Protein AF-A0A2V5P2N6-F1 (afdb_monomer)

Secondary structure (DSSP, 8-state):
--------------------PPPPP--EEEEEETTS-EEEEEE--TTSEEEEEEEPSEEEEEEEE-SS---SEEEEEEEETTEEEEEEEEEGGGGGT-EEEEEEE-SSEEEEEEEEE-

Mean predicted aligned error: 9.41 Å

Sequence (118 aa):
MKNLIRGTVLSFCFAIACMAYGAVPPLNVTVSDASGKVAFRGKTDAQGTFTTDKVKPGIYDVQFTSTGAITGNYSIKVSAGVKQVSAAGIAGEKFAKGVALKMNVQNLLNIVGEVKAH

pLDDT: mean 82.7, std 18.22, range [35.06, 96.88]

Structure (mmCIF, N/CA/C/O backbone):
data_AF-A0A2V5P2N6-F1
#
_entry.id   AF-A0A2V5P2N6-F1
#
loop_
_atom_site.group_PDB
_atom_site.id
_atom_site.type_symbol
_atom_site.label_atom_id
_atom_site.label_alt_id
_atom_site.label_comp_id
_atom_site.label_asym_id
_atom_site.label_entity_id
_atom_site.label_seq_id
_atom_site.pdbx_PDB_ins_code
_atom_site.Cartn_x
_atom_site.Cartn_y
_atom_site.Cartn_z
_atom_site.occupancy
_atom_site.B_iso_or_equiv
_atom_site.auth_seq_id
_atom_site.auth_comp_id
_atom_site.auth_asym_id
_atom_site.auth_atom_id
_atom_site.pdbx_PDB_model_num
ATOM 1 N N . MET A 1 1 ? -34.421 -3.142 28.192 1.00 35.06 1 MET A N 1
ATOM 2 C CA . MET A 1 1 ? -34.636 -4.391 27.426 1.00 35.06 1 MET A CA 1
ATOM 3 C C . MET A 1 1 ? -34.549 -4.006 25.954 1.00 35.06 1 MET A C 1
ATOM 5 O O . MET A 1 1 ? -35.339 -3.178 25.538 1.00 35.06 1 MET A O 1
ATOM 9 N N . LYS A 1 2 ? -33.375 -4.188 25.326 1.00 41.41 2 LYS A N 1
ATOM 10 C CA . LYS A 1 2 ? -33.146 -5.114 24.191 1.00 41.41 2 LYS A CA 1
ATOM 11 C C . LYS A 1 2 ? -34.262 -5.009 23.141 1.00 41.41 2 LYS A C 1
ATOM 13 O O . LYS A 1 2 ? -35.406 -5.268 23.488 1.00 41.41 2 LYS A O 1
ATOM 18 N N . ASN A 1 3 ? -33.949 -4.568 21.918 1.00 35.81 3 ASN A N 1
ATOM 19 C CA . ASN A 1 3 ? -34.071 -5.289 20.629 1.00 35.81 3 ASN A CA 1
ATOM 20 C C . ASN A 1 3 ? -33.950 -4.208 19.519 1.00 35.81 3 ASN A C 1
ATOM 22 O O . ASN A 1 3 ? -34.438 -3.111 19.739 1.00 35.81 3 ASN A O 1
ATOM 26 N N . LEU A 1 4 ? -33.379 -4.350 18.322 1.00 43.72 4 LEU A N 1
ATOM 27 C CA . LEU A 1 4 ? -32.711 -5.425 17.597 1.00 43.72 4 LEU A CA 1
ATOM 28 C C . LEU A 1 4 ? -32.049 -4.764 16.363 1.00 43.72 4 LEU A C 1
ATOM 30 O O . LEU A 1 4 ? -32.598 -3.838 15.774 1.00 43.72 4 LEU A O 1
ATOM 34 N N . ILE A 1 5 ? -30.877 -5.252 15.974 1.00 60.12 5 ILE A N 1
ATOM 35 C CA . ILE A 1 5 ? -30.140 -4.908 14.747 1.00 60.12 5 ILE A CA 1
ATOM 36 C C . ILE A 1 5 ? -30.907 -5.477 13.532 1.00 60.12 5 ILE A C 1
ATOM 38 O O . ILE A 1 5 ? -31.476 -6.558 13.682 1.00 60.12 5 ILE A O 1
ATOM 42 N N . ARG A 1 6 ? -30.802 -4.855 12.340 1.00 48.81 6 ARG A N 1
ATOM 43 C CA . ARG A 1 6 ? -30.460 -5.493 11.030 1.00 48.81 6 ARG A CA 1
ATOM 44 C C . ARG A 1 6 ? -31.244 -4.933 9.834 1.00 48.81 6 ARG A C 1
ATOM 46 O O . ARG A 1 6 ? -32.439 -5.155 9.721 1.00 48.81 6 ARG A O 1
ATOM 53 N N . GLY A 1 7 ? -30.504 -4.414 8.850 1.00 45.03 7 GLY A N 1
ATOM 54 C CA . GLY A 1 7 ? -30.750 -4.812 7.461 1.00 45.03 7 GLY A CA 1
ATOM 55 C C . GLY A 1 7 ? -30.984 -3.700 6.448 1.00 45.03 7 GLY A C 1
ATOM 56 O O . GLY A 1 7 ? -32.112 -3.496 6.023 1.00 45.03 7 GLY A O 1
ATOM 57 N N . THR A 1 8 ? -29.911 -3.094 5.936 1.00 47.97 8 THR A N 1
ATOM 58 C CA . THR A 1 8 ? -29.843 -2.738 4.506 1.00 47.97 8 THR A CA 1
ATOM 59 C C . THR A 1 8 ? -28.376 -2.716 4.067 1.00 47.97 8 THR A C 1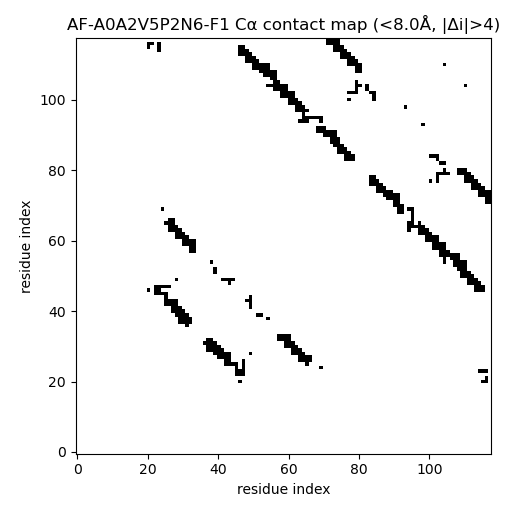
ATOM 61 O O . THR A 1 8 ? -27.733 -1.674 4.027 1.00 47.97 8 THR A O 1
ATOM 64 N N . VAL A 1 9 ? -27.799 -3.892 3.796 1.00 43.00 9 VAL A N 1
ATOM 65 C CA . VAL A 1 9 ? -26.573 -3.957 2.987 1.00 43.00 9 VAL A CA 1
ATOM 66 C C . VAL A 1 9 ? -27.040 -3.887 1.542 1.00 43.00 9 VAL A C 1
ATOM 68 O O . VAL A 1 9 ? -27.544 -4.862 0.989 1.00 43.00 9 VAL A O 1
ATOM 71 N N . LEU A 1 10 ? -26.953 -2.681 0.988 1.00 42.22 10 LEU A N 1
ATOM 72 C CA . LEU A 1 10 ? -27.162 -2.402 -0.420 1.00 42.22 10 LEU A CA 1
ATOM 73 C C . LEU A 1 10 ? -26.133 -3.204 -1.220 1.00 42.22 10 LEU A C 1
ATOM 75 O O . LEU A 1 10 ? -24.928 -2.977 -1.117 1.00 42.22 10 LEU A O 1
ATOM 79 N N . SER A 1 11 ? -26.654 -4.172 -1.965 1.00 50.66 11 SER A N 1
ATOM 80 C CA . SER A 1 11 ? -25.959 -4.950 -2.979 1.00 50.66 11 SER A CA 1
ATOM 81 C C . SER A 1 11 ? -25.110 -4.033 -3.863 1.00 50.66 11 SER A C 1
ATOM 83 O O . SER A 1 11 ? -25.647 -3.228 -4.621 1.00 50.66 11 SER A O 1
ATOM 85 N N . PHE A 1 12 ? -23.786 -4.142 -3.756 1.00 46.00 12 PHE A N 1
ATOM 86 C CA . PHE A 1 12 ? -22.863 -3.578 -4.733 1.00 46.00 12 PHE A CA 1
ATOM 87 C C . PHE A 1 12 ? -22.366 -4.746 -5.579 1.00 46.00 12 PHE A C 1
ATOM 89 O O . PHE A 1 12 ? -21.388 -5.413 -5.244 1.00 46.00 12 PHE A O 1
ATOM 96 N N . CYS A 1 13 ? -23.114 -5.045 -6.641 1.00 37.34 13 CYS A N 1
ATOM 97 C CA . CYS A 1 13 ? -22.683 -5.943 -7.700 1.00 37.34 13 CYS A CA 1
ATOM 98 C C . CYS A 1 13 ? -21.333 -5.439 -8.226 1.00 37.34 13 CYS A C 1
ATOM 100 O O . CYS A 1 13 ? -21.277 -4.441 -8.944 1.00 37.34 13 CYS A O 1
ATOM 102 N N . PHE A 1 14 ? -20.240 -6.106 -7.853 1.00 48.31 14 PHE A N 1
ATOM 103 C CA . PHE A 1 14 ? -18.940 -5.883 -8.472 1.00 48.31 14 PHE A CA 1
ATOM 104 C C . PHE A 1 14 ? -19.024 -6.489 -9.875 1.00 48.31 14 PHE A C 1
ATOM 106 O O . PHE A 1 14 ? -18.837 -7.687 -10.071 1.00 48.31 14 PHE A O 1
ATOM 113 N N . ALA A 1 15 ? -19.427 -5.667 -10.843 1.00 46.69 15 ALA A N 1
ATOM 114 C CA . ALA A 1 15 ? -19.359 -6.006 -12.251 1.00 46.69 15 ALA A CA 1
ATOM 115 C C . ALA A 1 15 ? -17.888 -6.273 -12.589 1.00 46.69 15 ALA A C 1
ATOM 117 O O . ALA A 1 15 ? -17.072 -5.353 -12.639 1.00 46.69 15 ALA A O 1
ATOM 118 N N . ILE A 1 16 ? -17.545 -7.546 -12.775 1.00 50.09 16 ILE A N 1
ATOM 119 C CA . ILE A 1 16 ? -16.220 -7.964 -13.223 1.00 50.09 16 ILE A CA 1
ATOM 120 C C . ILE A 1 16 ? -16.146 -7.649 -14.718 1.00 50.09 16 ILE A C 1
ATOM 122 O O . ILE A 1 16 ? -16.375 -8.503 -15.570 1.00 50.09 16 ILE A O 1
ATOM 126 N N . ALA A 1 17 ? -15.853 -6.393 -15.049 1.00 44.91 17 ALA A N 1
ATOM 127 C CA . ALA A 1 17 ? -15.304 -6.072 -16.353 1.00 44.91 17 ALA A CA 1
ATOM 128 C C . ALA A 1 17 ? -13.871 -6.614 -16.355 1.00 44.91 17 ALA A C 1
ATOM 130 O O . ALA A 1 17 ? -12.963 -5.995 -15.801 1.00 44.91 17 ALA A O 1
ATOM 131 N N . CYS A 1 18 ? -13.676 -7.802 -16.931 1.00 46.47 18 CYS A N 1
ATOM 132 C CA . CYS A 1 18 ? -12.350 -8.330 -17.227 1.00 46.47 18 CYS A CA 1
ATOM 133 C C . CYS A 1 18 ? -11.758 -7.493 -18.370 1.00 46.47 18 CYS A C 1
ATOM 135 O O . CYS A 1 18 ? -11.743 -7.893 -19.530 1.00 46.47 18 CYS A O 1
ATOM 137 N N . MET A 1 19 ? -11.350 -6.266 -18.050 1.00 48.53 19 MET A N 1
ATOM 138 C CA . MET A 1 19 ? -10.458 -5.504 -18.904 1.00 48.53 19 MET A CA 1
ATOM 139 C C . MET A 1 19 ? -9.075 -6.091 -18.662 1.00 48.53 19 MET A C 1
ATOM 141 O O . MET A 1 19 ? -8.541 -5.990 -17.558 1.00 48.53 19 MET A O 1
ATOM 145 N N . ALA A 1 20 ? -8.536 -6.756 -19.679 1.00 50.97 20 ALA A N 1
ATOM 146 C CA . ALA A 1 20 ? -7.154 -7.201 -19.714 1.00 50.97 20 ALA A CA 1
ATOM 147 C C . ALA A 1 20 ? -6.236 -5.967 -19.665 1.00 50.97 20 ALA A C 1
ATOM 149 O O . ALA A 1 20 ? -5.821 -5.440 -20.693 1.00 50.97 20 ALA A O 1
ATOM 150 N N . TYR A 1 21 ? -5.980 -5.458 -18.461 1.00 46.59 21 TYR A N 1
ATOM 151 C CA . TYR A 1 21 ? -4.952 -4.458 -18.213 1.00 46.59 21 TYR A CA 1
ATOM 152 C C . TYR A 1 21 ? -3.618 -5.187 -18.080 1.00 46.59 21 TYR A C 1
ATOM 154 O O . TYR A 1 21 ? -3.538 -6.216 -17.405 1.00 46.59 21 TYR A O 1
ATOM 162 N N . GLY A 1 22 ? -2.590 -4.676 -18.763 1.00 55.56 22 GLY A N 1
ATOM 163 C CA . GLY A 1 22 ? -1.230 -5.202 -18.684 1.00 55.56 22 GLY A CA 1
ATOM 164 C C . GLY A 1 22 ? -0.830 -5.439 -17.229 1.00 55.56 22 GLY A C 1
ATOM 165 O O . GLY A 1 22 ? -1.118 -4.609 -16.366 1.00 55.56 22 GLY A O 1
ATOM 166 N N . ALA A 1 23 ? -0.238 -6.605 -16.966 1.00 63.00 23 ALA A N 1
ATOM 167 C CA . ALA A 1 23 ? 0.080 -7.059 -15.620 1.00 63.00 23 ALA A CA 1
ATOM 168 C C . ALA A 1 23 ? 0.820 -5.963 -14.838 1.00 63.00 23 ALA A C 1
ATOM 170 O O . ALA A 1 23 ? 1.878 -5.492 -15.259 1.00 63.00 23 ALA A O 1
ATOM 171 N N . VAL A 1 24 ? 0.252 -5.548 -13.704 1.00 76.12 24 VAL A N 1
ATOM 172 C CA . VAL A 1 24 ? 0.900 -4.582 -12.815 1.00 76.12 24 VAL A CA 1
ATOM 173 C C . VAL A 1 24 ? 2.014 -5.325 -12.076 1.00 76.12 24 VAL A C 1
ATOM 175 O O . VAL A 1 24 ? 1.750 -6.396 -11.520 1.00 76.12 24 VAL A O 1
ATOM 178 N N . PRO A 1 25 ? 3.259 -4.813 -12.060 1.00 82.31 25 PRO A N 1
ATOM 179 C CA . PRO A 1 25 ? 4.331 -5.452 -11.311 1.00 82.31 25 PRO A CA 1
ATOM 180 C C . PRO A 1 25 ? 3.945 -5.615 -9.833 1.00 82.31 25 PRO A C 1
ATOM 182 O O . PRO A 1 25 ? 3.318 -4.714 -9.269 1.00 82.31 25 PRO A O 1
ATOM 185 N N . PRO A 1 26 ? 4.331 -6.719 -9.171 1.00 87.19 26 PRO A N 1
ATOM 186 C CA . PRO A 1 26 ? 4.008 -6.917 -7.765 1.00 87.19 26 PRO A CA 1
ATOM 187 C C . PRO A 1 26 ? 4.708 -5.856 -6.905 1.00 87.19 26 PRO A C 1
ATOM 189 O O . PRO A 1 26 ? 5.937 -5.827 -6.802 1.00 87.19 26 PRO A O 1
ATOM 192 N N . LEU A 1 27 ? 3.920 -4.996 -6.261 1.00 92.75 27 LEU A N 1
ATOM 193 C CA . LEU A 1 27 ? 4.388 -3.970 -5.335 1.00 92.75 27 LEU A CA 1
ATOM 194 C C . LEU A 1 27 ? 4.299 -4.487 -3.905 1.00 92.75 27 LEU A C 1
ATOM 196 O O . LEU A 1 27 ? 3.323 -5.126 -3.525 1.00 92.75 27 LEU A O 1
ATOM 200 N N . ASN A 1 28 ? 5.291 -4.178 -3.080 1.00 95.19 28 ASN A N 1
ATOM 201 C CA . ASN A 1 28 ? 5.201 -4.401 -1.644 1.00 95.19 28 ASN A CA 1
ATOM 202 C C . ASN A 1 28 ? 4.324 -3.315 -1.028 1.00 95.19 28 ASN A C 1
ATOM 204 O O . ASN A 1 28 ? 4.472 -2.132 -1.333 1.00 95.19 28 ASN A O 1
ATOM 208 N N . VAL A 1 29 ? 3.440 -3.727 -0.129 1.00 96.38 29 VAL A N 1
ATOM 209 C CA . VAL A 1 29 ? 2.510 -2.849 0.568 1.00 96.38 29 VAL A CA 1
ATOM 210 C C . VAL A 1 29 ? 2.780 -2.943 2.058 1.00 96.38 29 VAL A C 1
ATOM 212 O O . VAL A 1 29 ? 2.780 -4.031 2.634 1.00 96.38 29 VAL A O 1
ATOM 215 N N . THR A 1 30 ? 2.997 -1.795 2.689 1.00 96.88 30 THR A N 1
ATOM 216 C CA . THR A 1 30 ? 3.071 -1.668 4.146 1.00 96.88 30 THR A CA 1
ATOM 217 C C . THR A 1 30 ? 2.030 -0.662 4.596 1.00 96.88 30 THR A C 1
ATOM 219 O O . THR A 1 30 ? 2.003 0.464 4.112 1.00 96.88 30 THR A O 1
ATOM 222 N N . VAL A 1 31 ? 1.172 -1.071 5.523 1.00 96.31 31 VAL A N 1
ATOM 223 C CA . VAL A 1 31 ? 0.181 -0.194 6.142 1.00 96.31 31 VAL A CA 1
ATOM 224 C C . VAL A 1 31 ? 0.575 0.004 7.590 1.00 96.31 31 VAL A C 1
ATOM 226 O O . VAL A 1 31 ? 0.614 -0.963 8.357 1.00 96.31 31 VAL A O 1
ATOM 229 N N . SER A 1 32 ? 0.840 1.250 7.960 1.00 96.31 32 SER A N 1
ATOM 230 C CA . SER A 1 32 ? 1.217 1.639 9.317 1.00 96.31 32 SER A CA 1
ATOM 231 C C . SER A 1 32 ? 0.211 2.630 9.877 1.00 96.31 32 SER A C 1
ATOM 233 O O . SER A 1 32 ? -0.333 3.442 9.136 1.00 96.31 32 SER A O 1
ATOM 235 N N . ASP A 1 33 ? -0.069 2.559 11.173 1.00 94.25 33 ASP A N 1
ATOM 236 C CA . ASP A 1 33 ? -0.869 3.582 11.845 1.00 94.25 33 ASP A CA 1
ATOM 237 C C . ASP A 1 33 ? -0.065 4.877 12.076 1.00 94.25 33 ASP A C 1
ATOM 239 O O . ASP A 1 33 ? 1.132 4.952 11.795 1.00 94.25 33 ASP A O 1
ATOM 243 N N . ALA A 1 34 ? -0.722 5.903 12.619 1.00 89.69 34 ALA A N 1
ATOM 244 C CA . ALA A 1 34 ? -0.108 7.199 12.911 1.00 89.69 34 ALA A CA 1
ATOM 245 C C . ALA A 1 34 ? 1.084 7.146 13.891 1.00 89.69 34 ALA A C 1
ATOM 247 O O . ALA A 1 34 ? 1.858 8.099 13.945 1.00 89.69 34 ALA A O 1
ATOM 248 N N . SER A 1 35 ? 1.243 6.063 14.662 1.00 91.00 35 SER A 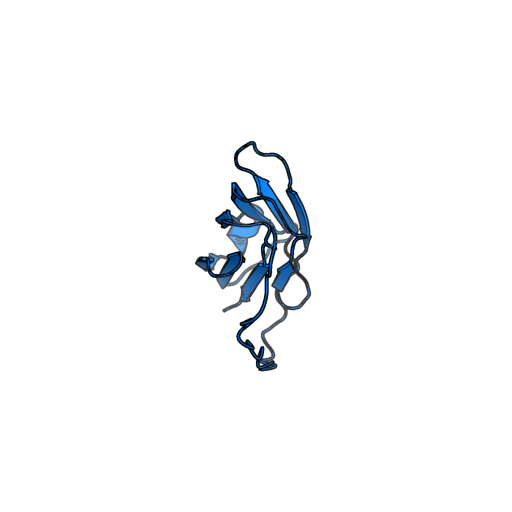N 1
ATOM 249 C CA . SER A 1 35 ? 2.398 5.850 15.547 1.00 91.00 35 SER A CA 1
ATOM 250 C C . SER A 1 35 ? 3.570 5.153 14.843 1.00 91.00 35 SER A C 1
ATOM 252 O O . SER A 1 35 ? 4.614 4.930 15.451 1.00 91.00 35 SER A O 1
ATOM 254 N N . GLY A 1 36 ? 3.408 4.795 13.564 1.00 90.12 36 GLY A N 1
ATOM 255 C CA . GLY A 1 36 ? 4.377 4.021 12.792 1.00 90.12 36 GLY A CA 1
ATOM 256 C C . GLY A 1 36 ? 4.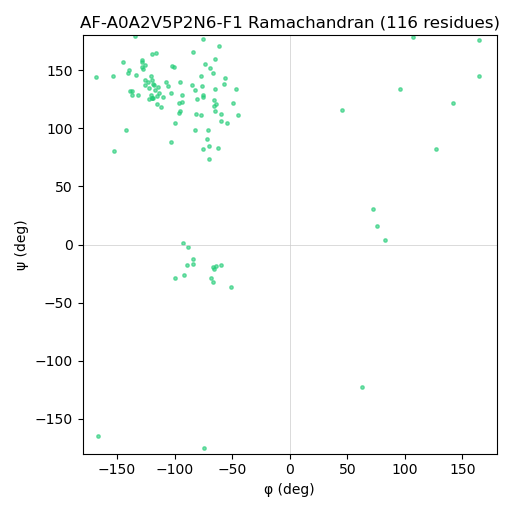279 2.513 13.026 1.00 90.12 36 GLY A C 1
ATOM 257 O O . GLY A 1 36 ? 5.076 1.754 12.469 1.00 90.12 36 GLY A O 1
ATOM 258 N N . LYS A 1 37 ? 3.303 2.041 13.815 1.00 93.50 37 LYS A N 1
ATOM 259 C CA . LYS A 1 37 ? 3.112 0.611 14.040 1.00 93.50 37 LYS A CA 1
ATOM 260 C C . LYS A 1 37 ? 2.475 -0.016 12.807 1.00 93.50 37 LYS A C 1
ATOM 262 O O . LYS A 1 37 ? 1.405 0.377 12.347 1.00 93.50 37 LYS A O 1
ATOM 267 N N . VAL A 1 38 ? 3.120 -1.066 12.318 1.00 94.62 38 VAL A N 1
ATOM 268 C CA . VAL A 1 38 ? 2.637 -1.850 11.186 1.00 94.62 38 VAL A CA 1
ATOM 269 C C . VAL A 1 38 ? 1.340 -2.574 11.561 1.00 94.62 38 VAL A C 1
ATOM 271 O O . VAL A 1 38 ? 1.280 -3.332 12.536 1.00 94.6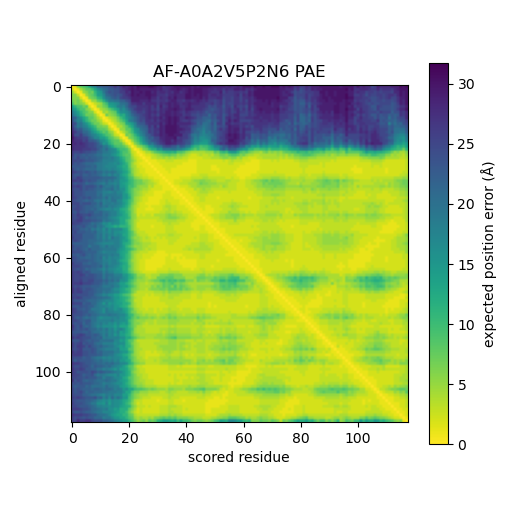2 38 VAL A O 1
ATOM 274 N N . ALA A 1 39 ? 0.304 -2.341 10.761 1.00 93.38 39 ALA A N 1
ATOM 275 C CA . ALA A 1 39 ? -0.977 -3.035 10.808 1.00 93.38 39 ALA A CA 1
ATOM 276 C C . ALA A 1 39 ? -1.079 -4.132 9.738 1.00 93.38 39 ALA A C 1
ATOM 278 O O . ALA A 1 39 ? -1.758 -5.128 9.960 1.00 93.38 39 ALA A O 1
ATOM 279 N N . PHE A 1 40 ? -0.390 -3.972 8.604 1.00 95.12 40 PHE A N 1
ATOM 280 C CA . PHE A 1 40 ? -0.348 -4.968 7.533 1.00 95.12 40 PHE A CA 1
ATOM 281 C C . PHE A 1 40 ? 0.944 -4.862 6.719 1.00 95.12 40 PHE A C 1
ATOM 283 O O . PHE A 1 40 ? 1.444 -3.761 6.474 1.00 95.12 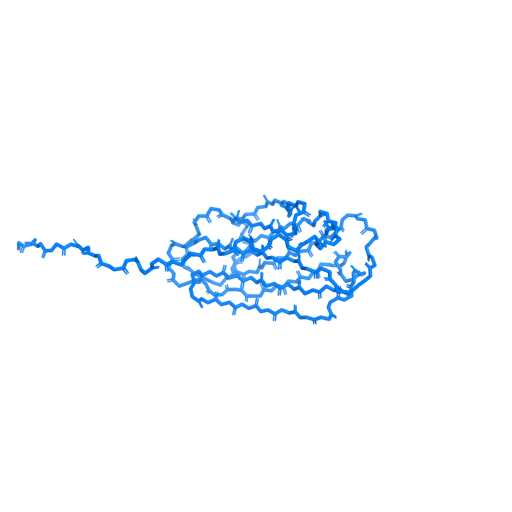40 PHE A O 1
ATOM 290 N N . ARG A 1 41 ? 1.456 -6.010 6.262 1.00 95.88 41 ARG A N 1
ATOM 291 C CA . ARG A 1 41 ? 2.524 -6.113 5.259 1.00 95.88 41 ARG A CA 1
ATOM 292 C C . ARG A 1 41 ? 2.178 -7.213 4.274 1.00 95.88 41 ARG A C 1
ATOM 294 O O . ARG A 1 41 ? 1.855 -8.323 4.684 1.00 95.88 41 ARG A O 1
ATOM 301 N N . GLY A 1 42 ? 2.297 -6.913 2.991 1.00 93.94 42 GLY A N 1
ATOM 302 C CA . GLY A 1 42 ? 2.005 -7.861 1.927 1.00 93.94 42 GLY A CA 1
ATOM 303 C C . GLY A 1 42 ? 2.521 -7.377 0.585 1.00 93.94 42 GLY A C 1
ATOM 304 O O . GLY A 1 42 ? 3.340 -6.460 0.511 1.00 93.94 42 GLY A O 1
ATOM 305 N N . LYS A 1 43 ? 2.035 -8.005 -0.480 1.00 92.31 43 LYS A N 1
ATOM 306 C CA . LYS A 1 43 ? 2.280 -7.589 -1.859 1.00 92.31 43 LYS A CA 1
ATOM 307 C C . LYS A 1 43 ? 0.948 -7.416 -2.574 1.00 92.31 43 LYS A C 1
ATOM 309 O O . LYS A 1 43 ? -0.030 -8.047 -2.177 1.00 92.31 43 LYS A O 1
ATOM 314 N N . THR A 1 44 ? 0.917 -6.582 -3.605 1.00 91.38 44 THR A N 1
ATOM 315 C CA . THR A 1 44 ? -0.200 -6.582 -4.547 1.00 91.38 44 THR A CA 1
ATOM 316 C C . THR A 1 44 ? -0.214 -7.890 -5.332 1.00 91.38 44 THR A C 1
ATOM 318 O O . THR A 1 44 ? 0.838 -8.480 -5.596 1.00 91.38 44 THR A O 1
ATOM 321 N N . ASP A 1 45 ? -1.404 -8.344 -5.701 1.00 89.25 45 ASP A N 1
ATOM 322 C CA . ASP A 1 45 ? -1.590 -9.469 -6.612 1.00 89.25 45 ASP A CA 1
ATOM 323 C C . ASP A 1 45 ? -1.288 -9.084 -8.075 1.00 89.25 45 ASP A C 1
ATOM 325 O O . ASP A 1 45 ? -0.832 -7.976 -8.375 1.00 89.25 45 ASP A O 1
ATOM 329 N N . ALA A 1 46 ? -1.535 -10.018 -8.996 1.00 84.56 46 ALA A N 1
ATOM 330 C CA . ALA A 1 46 ? -1.300 -9.839 -10.428 1.00 84.56 46 ALA A CA 1
ATOM 331 C C . ALA A 1 46 ? -2.176 -8.745 -11.069 1.00 84.56 46 ALA A C 1
ATOM 333 O O . ALA A 1 46 ? -1.861 -8.262 -12.156 1.00 84.56 46 ALA A O 1
ATOM 334 N N . GLN A 1 47 ? -3.266 -8.354 -10.406 1.00 84.75 47 GLN A N 1
ATOM 335 C CA . GLN A 1 47 ? -4.164 -7.280 -10.823 1.00 84.75 47 GLN A CA 1
ATOM 336 C C . GLN A 1 47 ? -3.772 -5.935 -10.190 1.00 84.75 47 GLN A C 1
ATOM 338 O O . GLN A 1 47 ? -4.434 -4.929 -10.434 1.00 84.75 47 GLN A O 1
ATOM 343 N N . GLY A 1 48 ? -2.699 -5.895 -9.390 1.00 89.69 48 GLY A N 1
ATOM 344 C CA . GLY A 1 48 ? -2.281 -4.699 -8.669 1.00 89.69 48 GLY A CA 1
ATOM 345 C C . GLY A 1 48 ? -3.154 -4.401 -7.449 1.00 89.69 48 GLY A C 1
ATOM 346 O O . GLY A 1 48 ? -3.107 -3.282 -6.934 1.00 89.69 48 GLY A O 1
ATOM 347 N N . THR A 1 49 ? -3.946 -5.366 -6.969 1.00 92.25 49 THR A N 1
ATOM 348 C CA . THR A 1 49 ? -4.829 -5.184 -5.813 1.00 92.25 49 THR A CA 1
ATOM 349 C C . THR A 1 49 ? -4.250 -5.767 -4.528 1.00 92.25 49 THR A C 1
ATOM 351 O O . THR A 1 49 ? -3.433 -6.684 -4.541 1.00 92.25 49 THR A O 1
ATOM 354 N N . PHE A 1 50 ? -4.637 -5.204 -3.384 1.00 92.94 50 PHE A N 1
ATOM 355 C CA . PHE A 1 50 ? -4.394 -5.797 -2.069 1.00 92.94 50 PHE A CA 1
ATOM 356 C C . PHE A 1 50 ? -5.565 -5.502 -1.132 1.00 92.94 50 PHE A C 1
ATOM 358 O O . PHE A 1 50 ? -6.294 -4.523 -1.297 1.00 92.94 50 PHE A O 1
ATOM 365 N N . THR A 1 51 ? -5.724 -6.338 -0.111 1.00 94.38 51 THR A N 1
ATOM 366 C CA . THR A 1 51 ? -6.705 -6.139 0.957 1.00 94.38 51 THR A CA 1
ATOM 367 C C . THR A 1 51 ? -6.074 -6.509 2.290 1.00 94.38 51 THR A C 1
ATOM 369 O O . THR A 1 51 ? -5.445 -7.558 2.411 1.00 94.38 51 THR A O 1
ATOM 372 N N . THR A 1 52 ? -6.219 -5.641 3.288 1.00 93.50 52 THR A N 1
ATOM 373 C CA . THR A 1 52 ? -5.815 -5.942 4.666 1.00 93.50 52 THR A CA 1
ATOM 374 C C . THR A 1 52 ? -6.915 -6.704 5.395 1.00 93.50 52 THR A C 1
ATOM 376 O O . THR A 1 52 ? -8.082 -6.646 5.007 1.00 93.50 52 THR A O 1
ATOM 379 N N . ASP A 1 53 ? -6.588 -7.299 6.539 1.00 93.69 53 ASP A N 1
ATOM 380 C CA . ASP A 1 53 ? -7.600 -7.613 7.548 1.00 93.69 53 ASP A CA 1
ATOM 381 C C . ASP A 1 53 ? -8.286 -6.339 8.066 1.00 93.69 53 ASP A C 1
ATOM 383 O O . ASP A 1 53 ? -7.869 -5.210 7.780 1.00 93.69 53 ASP A O 1
ATOM 387 N N . LYS A 1 54 ? -9.359 -6.506 8.842 1.00 92.69 54 LYS A N 1
ATOM 388 C CA . LYS A 1 54 ? -10.048 -5.368 9.453 1.00 92.69 54 LYS A CA 1
ATOM 389 C C . LYS A 1 54 ? -9.131 -4.659 10.447 1.00 92.69 54 LYS A C 1
ATOM 391 O O . LYS A 1 54 ? -8.714 -5.248 11.444 1.00 92.69 54 LYS A O 1
ATOM 396 N N . VAL A 1 55 ? -8.882 -3.376 10.212 1.00 93.00 55 VAL A N 1
ATOM 397 C CA . VAL A 1 55 ? -8.095 -2.515 11.098 1.00 93.00 55 VAL A CA 1
ATOM 398 C C . VAL A 1 55 ? -9.009 -1.609 11.914 1.00 93.00 55 VAL A C 1
ATOM 400 O O . VAL A 1 55 ? -10.1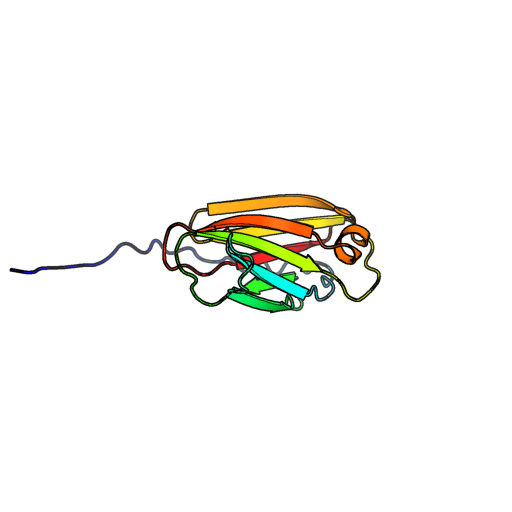42 -1.319 11.522 1.00 93.00 55 VAL A O 1
ATOM 403 N N . LYS A 1 56 ? -8.538 -1.191 13.091 1.00 94.00 56 LYS A N 1
ATOM 404 C CA . LYS A 1 56 ? -9.280 -0.273 13.964 1.00 94.00 56 LYS A CA 1
ATOM 405 C C . LYS A 1 56 ? -9.439 1.102 13.288 1.00 94.00 56 LYS A C 1
ATOM 407 O O . LYS A 1 56 ? -8.665 1.432 12.394 1.00 94.00 56 LYS A O 1
ATOM 412 N N . PRO A 1 57 ? -10.408 1.925 13.722 1.00 94.44 57 PRO A N 1
ATOM 413 C CA . PRO A 1 57 ? -10.501 3.306 13.267 1.00 94.44 57 PRO A CA 1
ATOM 414 C C . PRO A 1 57 ? -9.211 4.080 13.556 1.00 94.44 57 PRO A C 1
ATOM 416 O O . PRO A 1 57 ? -8.647 3.954 14.644 1.00 94.44 57 PRO A O 1
ATOM 419 N N . GLY A 1 58 ? -8.761 4.892 12.605 1.00 94.06 58 GLY A N 1
ATOM 420 C CA . GLY A 1 58 ? -7.517 5.642 12.726 1.00 94.06 58 GLY A CA 1
ATOM 421 C C . GLY A 1 58 ? -7.011 6.199 11.401 1.00 94.06 58 GLY A C 1
ATOM 422 O O . GLY A 1 58 ? -7.590 5.965 10.339 1.00 94.06 58 GLY A O 1
ATOM 423 N N . ILE A 1 59 ? -5.917 6.956 11.474 1.00 94.88 59 ILE A N 1
ATOM 424 C CA . ILE A 1 59 ? -5.172 7.407 10.298 1.00 94.88 59 ILE A CA 1
ATOM 425 C C . ILE A 1 59 ? -4.056 6.407 10.028 1.00 94.88 59 ILE A C 1
ATOM 427 O O . ILE A 1 59 ? -3.280 6.088 10.930 1.00 94.88 59 ILE A O 1
ATOM 431 N N . TYR A 1 60 ? -3.988 5.949 8.786 1.00 96.25 60 TYR A N 1
ATOM 432 C CA . TYR A 1 60 ? -3.008 4.987 8.316 1.00 96.25 60 TYR A CA 1
ATOM 433 C C . TYR A 1 60 ? -2.220 5.553 7.142 1.00 96.25 60 TYR A C 1
ATOM 435 O O . TYR A 1 60 ? -2.789 6.183 6.252 1.00 96.25 60 TYR A O 1
ATOM 443 N N . ASP A 1 61 ? -0.922 5.292 7.127 1.00 96.62 61 ASP A N 1
ATOM 444 C CA . ASP A 1 61 ? -0.045 5.506 5.987 1.00 96.62 61 ASP A CA 1
ATOM 445 C C . ASP A 1 61 ? 0.069 4.185 5.214 1.00 96.62 61 ASP A C 1
ATOM 447 O O . ASP A 1 61 ? 0.567 3.181 5.726 1.00 96.62 61 ASP A O 1
ATOM 451 N N . VAL A 1 62 ? -0.440 4.177 3.982 1.00 96.62 62 VAL A N 1
ATOM 452 C CA . VAL A 1 62 ? -0.387 3.040 3.057 1.00 96.62 62 VAL A CA 1
ATOM 453 C C . VAL A 1 62 ? 0.750 3.280 2.080 1.00 96.62 62 VAL A C 1
ATOM 455 O O . VAL A 1 62 ? 0.629 4.104 1.175 1.00 96.62 62 VAL A O 1
ATOM 458 N N . GLN A 1 63 ? 1.856 2.575 2.277 1.00 96.25 63 GLN A N 1
ATOM 459 C CA . GLN A 1 63 ? 3.073 2.723 1.496 1.00 96.25 63 GLN A CA 1
ATOM 460 C C . GLN A 1 63 ? 3.227 1.593 0.481 1.00 96.25 63 GLN A C 1
ATOM 462 O O . GLN A 1 63 ? 3.166 0.417 0.834 1.00 96.25 63 GLN A O 1
ATOM 467 N N . PHE A 1 64 ? 3.499 1.973 -0.763 1.00 95.31 64 PHE A N 1
ATOM 468 C CA . PHE A 1 64 ? 3.788 1.087 -1.881 1.00 95.31 64 PHE A CA 1
ATOM 469 C C . PHE A 1 64 ? 5.256 1.220 -2.272 1.00 95.31 64 PHE A C 1
ATOM 471 O O . PHE A 1 64 ? 5.725 2.331 -2.536 1.00 95.31 64 PHE A O 1
ATOM 478 N N . THR A 1 65 ? 5.974 0.102 -2.335 1.00 95.00 65 THR A N 1
ATOM 479 C CA . THR A 1 65 ? 7.380 0.056 -2.752 1.00 95.00 65 THR A CA 1
ATOM 480 C C . THR A 1 65 ? 7.640 -1.058 -3.754 1.00 95.00 65 THR A C 1
ATOM 482 O O . THR A 1 65 ? 7.065 -2.141 -3.677 1.00 95.00 65 THR A O 1
ATOM 485 N N . SER A 1 66 ? 8.560 -0.820 -4.681 1.00 92.31 66 SER A N 1
ATOM 486 C CA . SER A 1 66 ? 9.061 -1.840 -5.602 1.00 92.31 66 SER A CA 1
ATOM 487 C C . SER A 1 66 ? 10.485 -2.238 -5.221 1.00 92.31 66 SER A C 1
ATOM 489 O O . SER A 1 66 ? 11.295 -1.383 -4.870 1.00 92.31 66 SER A O 1
ATOM 491 N N . THR A 1 67 ? 10.802 -3.531 -5.309 1.00 86.75 67 THR A N 1
ATOM 492 C CA . THR A 1 67 ? 12.183 -4.032 -5.188 1.00 86.75 67 THR A CA 1
ATOM 493 C C . THR A 1 67 ? 12.956 -3.952 -6.504 1.00 86.75 67 THR A C 1
ATOM 495 O O . THR A 1 67 ? 14.176 -4.068 -6.492 1.00 86.75 67 THR A O 1
ATOM 498 N N . GLY A 1 68 ? 12.262 -3.783 -7.633 1.00 84.06 68 GLY A N 1
ATOM 499 C CA . GLY A 1 68 ? 12.860 -3.646 -8.960 1.00 84.06 68 GLY A CA 1
ATOM 500 C C . GLY A 1 68 ? 12.592 -2.280 -9.585 1.00 84.06 68 GLY A C 1
ATOM 501 O O . GLY A 1 68 ? 11.704 -1.541 -9.149 1.00 84.06 68 GLY A O 1
ATOM 502 N N . ALA A 1 69 ? 13.343 -1.961 -10.638 1.00 83.69 69 ALA A N 1
ATOM 503 C CA . ALA A 1 69 ? 13.029 -0.823 -11.487 1.00 83.69 69 ALA A CA 1
ATOM 504 C C . ALA A 1 69 ? 11.708 -1.098 -12.211 1.00 83.69 69 ALA A C 1
ATOM 506 O O . ALA A 1 69 ? 11.593 -2.068 -12.959 1.00 83.69 69 ALA A O 1
ATOM 507 N N . ILE A 1 70 ? 10.717 -0.249 -11.963 1.00 86.81 70 ILE A N 1
ATOM 508 C CA . ILE A 1 70 ? 9.470 -0.240 -12.716 1.00 86.81 70 ILE A CA 1
ATOM 509 C C . ILE A 1 70 ? 9.353 1.110 -13.403 1.00 86.81 70 ILE A C 1
ATOM 511 O O . ILE A 1 70 ? 9.674 2.143 -12.817 1.00 86.81 70 ILE A O 1
ATOM 515 N N . THR A 1 71 ? 8.925 1.080 -14.652 1.00 86.75 71 THR A N 1
ATOM 516 C CA . THR A 1 71 ? 8.730 2.259 -15.493 1.00 86.75 71 THR A CA 1
ATOM 517 C C . THR A 1 71 ? 7.262 2.331 -15.903 1.00 86.75 71 THR A C 1
ATOM 519 O O . THR A 1 71 ? 6.510 1.363 -15.741 1.00 86.75 71 THR A O 1
ATOM 522 N N . GLY A 1 72 ? 6.830 3.495 -16.378 1.00 88.31 72 GLY A N 1
ATOM 523 C CA . GLY A 1 72 ? 5.440 3.750 -16.767 1.00 88.31 72 GLY A CA 1
ATOM 524 C C . GLY A 1 72 ? 4.693 4.643 -15.780 1.00 88.31 72 GLY A C 1
ATOM 525 O O . GLY A 1 72 ? 5.247 5.084 -14.771 1.00 88.31 72 GLY A O 1
ATOM 526 N N . ASN A 1 73 ? 3.432 4.933 -16.093 1.00 90.38 73 ASN A N 1
ATOM 527 C CA . ASN A 1 73 ? 2.577 5.789 -15.281 1.00 90.38 73 ASN A CA 1
ATOM 528 C C . ASN A 1 73 ? 1.551 4.945 -14.543 1.00 90.38 73 ASN A C 1
ATOM 530 O O . ASN A 1 73 ? 0.935 4.056 -15.116 1.00 90.38 73 ASN A O 1
ATOM 534 N N . TYR A 1 74 ? 1.346 5.243 -13.267 1.00 91.06 74 TYR A N 1
ATOM 535 C CA . TYR A 1 74 ? 0.465 4.470 -12.411 1.00 91.06 74 TYR A CA 1
ATOM 536 C C . TYR A 1 74 ? -0.547 5.371 -11.716 1.00 91.06 74 TYR A C 1
ATOM 538 O O . TYR A 1 74 ? -0.309 6.547 -11.424 1.00 91.06 74 TYR A O 1
ATOM 546 N N . SER A 1 75 ? -1.698 4.789 -11.423 1.00 91.75 75 SER A N 1
ATOM 547 C CA . SER A 1 75 ? -2.693 5.346 -10.521 1.00 91.75 75 SER A CA 1
ATOM 548 C C . SER A 1 75 ? -2.908 4.392 -9.364 1.00 91.75 75 SER A C 1
ATOM 550 O O . SER A 1 75 ? -2.901 3.179 -9.545 1.00 91.75 75 SER A O 1
ATOM 552 N N . ILE A 1 76 ? -3.080 4.952 -8.178 1.00 92.44 76 ILE A N 1
ATOM 553 C CA . ILE A 1 76 ? -3.309 4.226 -6.941 1.00 92.44 76 ILE A CA 1
ATOM 554 C C . ILE A 1 76 ? -4.646 4.698 -6.399 1.00 92.44 76 ILE A C 1
ATOM 556 O O . ILE A 1 76 ? -4.861 5.898 -6.233 1.00 92.44 76 ILE A O 1
ATOM 560 N N . LYS A 1 77 ? -5.528 3.764 -6.076 1.00 94.44 77 LYS A N 1
ATOM 561 C CA . LYS A 1 77 ? -6.747 4.015 -5.318 1.00 94.44 77 LYS A CA 1
ATOM 562 C C . LYS A 1 77 ? -6.670 3.210 -4.035 1.00 94.44 77 LYS A C 1
ATOM 564 O O . LYS A 1 77 ? -6.473 2.006 -4.078 1.00 94.44 77 LYS A O 1
ATOM 569 N N . VAL A 1 78 ? -6.840 3.862 -2.895 1.00 94.69 78 VAL A N 1
ATOM 570 C CA . VAL A 1 78 ? -6.956 3.211 -1.588 1.00 94.69 78 VAL A CA 1
ATOM 571 C C . VAL A 1 78 ? -8.321 3.556 -1.023 1.00 94.69 78 VAL A C 1
ATOM 573 O O . VAL A 1 78 ? -8.768 4.696 -1.127 1.00 94.69 78 VAL A O 1
ATOM 576 N N . SER A 1 79 ? -8.997 2.588 -0.424 1.00 92.38 79 SER A N 1
ATOM 577 C CA . SER A 1 79 ? -10.330 2.750 0.140 1.00 92.38 79 SER A CA 1
ATOM 578 C C . SER A 1 79 ? -10.483 2.018 1.465 1.00 92.38 79 SER A C 1
ATOM 580 O O . SER A 1 79 ? -9.838 1.002 1.711 1.00 92.38 79 SER A O 1
ATOM 582 N N . ALA A 1 80 ? -11.342 2.560 2.321 1.00 92.31 80 ALA A N 1
ATOM 583 C CA . ALA A 1 80 ? -11.762 1.958 3.575 1.00 92.31 80 ALA A CA 1
ATOM 584 C C . ALA A 1 80 ? -13.254 2.256 3.776 1.00 92.31 80 ALA A C 1
ATOM 586 O O . ALA A 1 80 ? -13.647 3.355 4.180 1.00 92.31 80 ALA A O 1
ATOM 587 N N . GLY A 1 81 ? -14.105 1.283 3.441 1.00 89.88 81 GLY A N 1
ATOM 588 C CA . GLY A 1 81 ? -15.552 1.493 3.371 1.00 89.88 81 GLY A CA 1
ATOM 589 C C . GLY A 1 81 ? -15.915 2.519 2.295 1.00 89.88 81 GLY A C 1
ATOM 590 O O . GLY A 1 81 ? -15.568 2.342 1.134 1.00 89.88 81 GLY A O 1
ATOM 591 N N . VAL A 1 82 ? -16.603 3.598 2.679 1.00 87.50 82 VAL A N 1
AT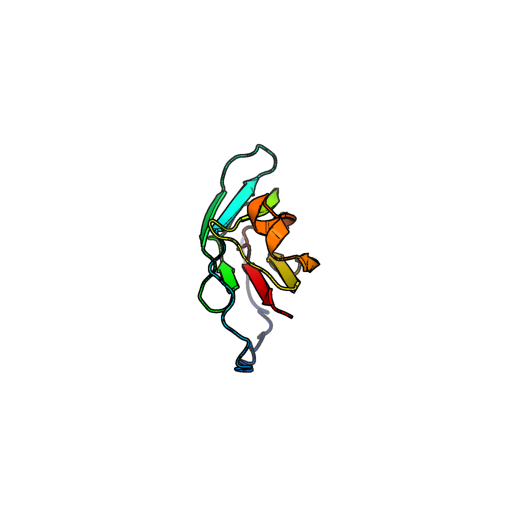OM 592 C CA . VAL A 1 82 ? -17.029 4.671 1.755 1.00 87.50 82 VAL A CA 1
ATOM 593 C C . VAL A 1 82 ? -15.952 5.728 1.500 1.00 87.50 82 VAL A C 1
ATOM 595 O O . VAL A 1 82 ? -16.093 6.549 0.597 1.00 87.50 82 VAL A O 1
ATOM 598 N N . LYS A 1 83 ? -14.878 5.740 2.298 1.00 90.19 83 LYS A N 1
ATOM 599 C CA . LYS A 1 83 ? -13.764 6.667 2.101 1.00 90.19 83 LYS A CA 1
ATOM 600 C C . LYS A 1 83 ? -12.794 6.106 1.084 1.00 90.19 83 LYS A C 1
ATOM 602 O O . LYS A 1 83 ? -12.426 4.936 1.148 1.00 90.19 83 LYS 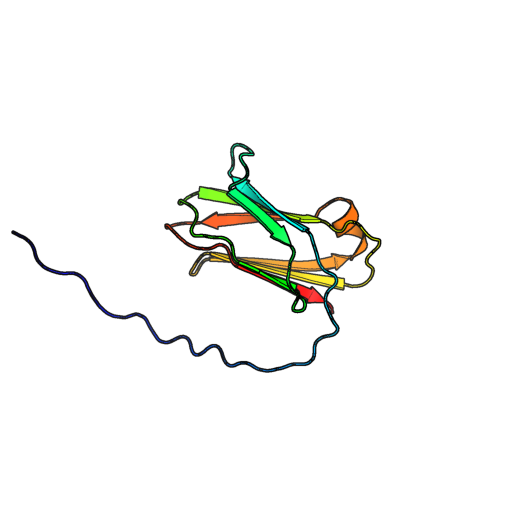A O 1
ATOM 607 N N . GLN A 1 84 ? -12.338 6.970 0.189 1.00 91.75 84 GLN A N 1
ATOM 608 C CA . GLN A 1 84 ? -11.321 6.644 -0.795 1.00 91.75 84 GLN A CA 1
ATOM 609 C C . GLN A 1 84 ? -10.352 7.809 -0.967 1.00 91.75 84 GLN A C 1
ATOM 611 O O . GLN A 1 84 ? -10.731 8.972 -0.843 1.00 91.75 84 GLN A O 1
ATOM 616 N N . VAL A 1 85 ? -9.103 7.480 -1.263 1.00 92.44 85 VAL A N 1
ATOM 617 C CA . VAL A 1 85 ? -8.035 8.414 -1.604 1.00 92.44 85 VAL A CA 1
ATOM 618 C C . VAL A 1 85 ? -7.369 7.863 -2.851 1.00 92.44 85 VAL A C 1
ATOM 620 O O . VAL A 1 85 ? -7.020 6.684 -2.905 1.00 92.44 85 VAL A O 1
ATOM 623 N N . SER A 1 86 ? -7.230 8.704 -3.868 1.00 90.75 86 SER A N 1
ATOM 624 C CA . SER A 1 86 ? -6.637 8.326 -5.144 1.00 90.75 86 SER A CA 1
ATOM 625 C C . SER A 1 86 ? -5.492 9.255 -5.507 1.00 90.75 86 SER A C 1
A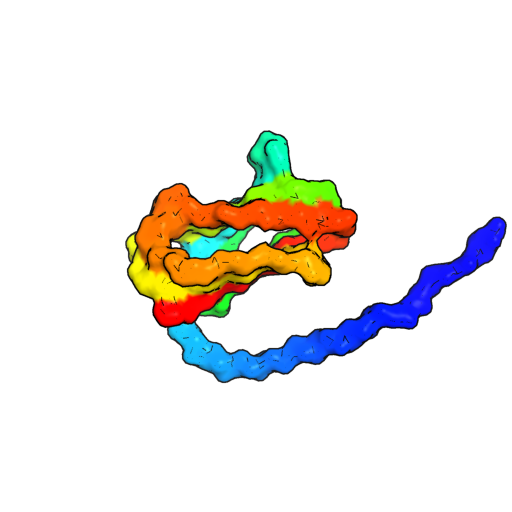TOM 627 O O . SER A 1 86 ? -5.585 10.464 -5.307 1.00 90.75 86 SER A O 1
ATOM 629 N N . ALA A 1 87 ? -4.445 8.688 -6.089 1.00 90.81 87 ALA A N 1
ATOM 630 C CA . ALA A 1 87 ? -3.341 9.404 -6.702 1.00 90.81 87 ALA A CA 1
ATOM 631 C C . ALA A 1 87 ? -3.186 8.912 -8.146 1.00 90.81 87 ALA A C 1
ATOM 633 O O . ALA A 1 87 ? -3.279 7.714 -8.400 1.00 90.81 87 ALA A O 1
ATOM 634 N N . ALA A 1 88 ? -2.965 9.816 -9.095 1.00 89.31 88 ALA A N 1
ATOM 635 C CA . ALA A 1 88 ? -2.776 9.490 -10.508 1.00 89.31 88 ALA A CA 1
ATOM 636 C C . ALA A 1 88 ? -1.499 10.154 -11.038 1.00 89.31 88 ALA A C 1
ATOM 638 O O . ALA A 1 88 ? -1.021 11.121 -10.446 1.00 89.31 88 ALA A O 1
ATOM 639 N N . GLY A 1 89 ? -0.948 9.629 -12.137 1.00 87.00 89 GLY A N 1
ATOM 640 C CA . GLY A 1 89 ? 0.284 10.155 -12.739 1.00 87.00 89 GLY A CA 1
ATOM 641 C C . GLY A 1 89 ? 1.542 9.843 -11.924 1.00 87.00 89 GLY A C 1
ATOM 642 O O . GLY A 1 89 ? 2.488 10.627 -11.901 1.00 87.00 89 GLY A O 1
ATOM 643 N N . ILE A 1 90 ? 1.549 8.719 -11.206 1.00 89.44 90 ILE A N 1
ATOM 644 C CA . ILE A 1 90 ? 2.702 8.278 -10.427 1.00 89.44 90 ILE A CA 1
ATOM 645 C C . ILE A 1 90 ? 3.687 7.590 -11.364 1.00 89.44 90 ILE A C 1
ATOM 647 O O . ILE A 1 90 ? 3.407 6.510 -11.875 1.00 89.44 90 ILE A O 1
ATOM 651 N N . ALA A 1 91 ? 4.848 8.203 -11.570 1.00 91.38 91 ALA A N 1
ATOM 652 C CA . ALA A 1 91 ? 5.929 7.582 -12.324 1.00 91.38 91 ALA A CA 1
ATOM 653 C C . ALA A 1 91 ? 6.451 6.334 -11.586 1.00 91.38 91 ALA A C 1
ATOM 655 O O . ALA A 1 91 ? 6.683 6.380 -10.371 1.00 91.38 91 ALA A O 1
ATOM 656 N N . GLY A 1 92 ? 6.635 5.229 -12.310 1.00 87.62 92 GLY A N 1
ATOM 657 C CA . GLY A 1 92 ? 7.058 3.932 -11.777 1.00 87.62 92 GLY A CA 1
ATOM 658 C C . GLY A 1 92 ? 8.314 4.006 -10.897 1.00 87.62 92 GLY A C 1
ATOM 659 O O . GLY A 1 92 ? 8.416 3.390 -9.836 1.00 87.62 92 GLY A O 1
ATOM 660 N N . GLU A 1 93 ? 9.250 4.870 -11.265 1.00 90.69 93 GLU A N 1
ATOM 661 C CA . GLU A 1 93 ? 10.533 5.043 -10.594 1.00 90.69 93 GLU A CA 1
ATOM 662 C C . GLU A 1 93 ? 10.362 5.594 -9.167 1.00 90.69 93 GLU A C 1
ATOM 664 O O . GLU A 1 93 ? 11.232 5.421 -8.310 1.00 90.69 93 GLU A O 1
ATOM 669 N N . LYS A 1 94 ? 9.220 6.229 -8.862 1.00 91.06 94 LYS A N 1
ATOM 670 C CA . LYS A 1 94 ? 8.896 6.706 -7.509 1.00 91.06 94 LYS A CA 1
ATOM 671 C C . LYS A 1 94 ? 8.650 5.558 -6.538 1.00 91.06 94 LYS A C 1
ATOM 673 O O . LYS A 1 94 ? 8.958 5.707 -5.356 1.00 91.06 94 LYS A O 1
ATOM 678 N N . PHE A 1 95 ? 8.181 4.402 -7.009 1.00 91.00 95 PHE A N 1
ATOM 679 C CA . PHE A 1 95 ? 7.974 3.239 -6.145 1.00 91.00 95 PHE A CA 1
ATOM 680 C C . PHE A 1 95 ? 9.289 2.665 -5.601 1.00 91.00 95 PHE A C 1
ATOM 682 O O . PHE A 1 95 ? 9.263 2.014 -4.562 1.00 91.00 95 PHE A O 1
ATOM 689 N N . ALA A 1 96 ? 10.442 2.952 -6.217 1.00 89.69 96 ALA A N 1
ATOM 690 C CA . ALA A 1 96 ? 11.742 2.591 -5.645 1.00 89.69 96 ALA A CA 1
ATOM 691 C C . ALA A 1 96 ? 12.053 3.374 -4.352 1.00 89.69 96 ALA A C 1
ATOM 693 O O . ALA A 1 96 ? 12.689 2.848 -3.444 1.00 89.69 96 ALA A O 1
ATOM 694 N N . LYS A 1 97 ? 11.578 4.626 -4.246 1.00 87.50 97 LYS A N 1
ATOM 695 C CA . LYS A 1 97 ? 11.689 5.454 -3.026 1.00 87.50 97 LYS A CA 1
ATOM 696 C C . LYS A 1 97 ? 10.505 5.275 -2.070 1.00 87.50 97 LYS A C 1
ATOM 698 O O . LYS A 1 97 ? 10.607 5.612 -0.895 1.00 87.50 97 LYS A O 1
ATOM 703 N N . GLY A 1 98 ? 9.405 4.731 -2.579 1.00 90.25 98 GLY A N 1
ATOM 704 C CA . GLY A 1 98 ? 8.161 4.517 -1.858 1.00 90.25 98 GLY A CA 1
ATOM 705 C C . GLY A 1 98 ? 7.157 5.642 -2.072 1.00 90.25 98 GLY A C 1
ATOM 706 O O . GLY A 1 98 ? 7.478 6.824 -1.971 1.00 90.25 98 GLY A O 1
ATOM 707 N N . VAL A 1 99 ? 5.915 5.253 -2.346 1.00 93.56 99 VAL A N 1
ATOM 708 C CA . VAL A 1 99 ? 4.773 6.159 -2.507 1.00 93.56 99 VAL A CA 1
ATOM 709 C C . VAL A 1 99 ? 3.790 5.864 -1.386 1.00 93.56 99 VAL A C 1
ATOM 711 O O . VAL A 1 99 ? 3.337 4.730 -1.264 1.00 93.56 99 VAL A O 1
ATOM 714 N N . ALA A 1 100 ? 3.483 6.855 -0.550 1.00 93.62 100 ALA A N 1
ATOM 715 C CA . ALA A 1 100 ? 2.594 6.689 0.595 1.00 93.62 100 ALA A CA 1
ATOM 716 C C . ALA A 1 100 ? 1.313 7.512 0.437 1.00 93.62 100 ALA A C 1
ATOM 718 O O . ALA A 1 100 ? 1.362 8.681 0.055 1.00 93.62 100 ALA A O 1
ATOM 719 N N . LEU A 1 101 ? 0.170 6.902 0.749 1.00 94.50 101 LEU A N 1
ATOM 720 C CA . LEU A 1 101 ? -1.132 7.559 0.795 1.00 94.50 101 LEU A CA 1
ATOM 721 C C . LEU A 1 101 ? -1.678 7.509 2.222 1.00 94.50 101 LEU A C 1
ATOM 723 O O . LEU A 1 101 ? -1.704 6.451 2.849 1.00 94.50 101 LEU A O 1
ATOM 727 N N . LYS A 1 102 ? -2.170 8.648 2.713 1.00 94.12 102 LYS A N 1
ATOM 728 C CA . LYS A 1 102 ? -2.873 8.724 3.997 1.00 94.12 102 LYS A CA 1
ATOM 729 C C . LYS A 1 102 ? -4.322 8.285 3.831 1.00 94.12 102 LYS A C 1
ATOM 731 O O . LYS A 1 102 ? -5.054 8.864 3.035 1.00 94.12 102 LYS A O 1
ATOM 736 N N . MET A 1 103 ? -4.748 7.303 4.618 1.00 93.56 103 MET A N 1
ATOM 737 C CA . MET A 1 103 ? -6.114 6.790 4.657 1.00 93.56 103 MET A CA 1
ATOM 738 C C . MET A 1 103 ? -6.714 6.972 6.050 1.00 93.56 103 MET A C 1
ATOM 740 O O . MET A 1 103 ? -6.151 6.529 7.046 1.00 93.56 103 MET A O 1
ATOM 744 N N . ASN A 1 104 ? -7.882 7.608 6.122 1.00 92.62 104 ASN A N 1
ATOM 745 C CA . ASN A 1 104 ? -8.656 7.722 7.355 1.00 92.62 104 ASN A CA 1
ATOM 746 C C . ASN A 1 104 ? -9.714 6.616 7.391 1.00 92.62 104 ASN A C 1
ATOM 748 O O . ASN A 1 104 ? -10.663 6.636 6.608 1.00 92.62 104 ASN A O 1
ATOM 752 N N . VAL A 1 105 ? -9.560 5.688 8.328 1.00 92.56 105 VAL A N 1
ATOM 753 C CA . VAL A 1 105 ? -10.482 4.581 8.568 1.00 92.56 105 VAL A CA 1
ATOM 754 C C . VAL A 1 105 ? -11.437 4.967 9.701 1.00 92.56 105 VAL A C 1
ATOM 756 O O . VAL A 1 105 ? -10.997 5.270 10.806 1.00 92.56 105 VAL A O 1
ATOM 759 N N . GLN A 1 106 ? -12.749 4.962 9.448 1.00 87.81 106 GLN A N 1
ATOM 760 C CA . GLN A 1 106 ? -13.756 5.422 10.427 1.00 87.81 106 GLN A CA 1
ATOM 761 C C . GLN A 1 106 ? -14.317 4.316 11.331 1.00 87.81 106 GLN A C 1
ATOM 763 O O . GLN A 1 106 ? -14.739 4.591 12.451 1.00 87.81 106 GLN A O 1
ATOM 768 N N . ASN A 1 107 ? -14.315 3.069 10.864 1.00 91.12 107 ASN A N 1
ATOM 769 C CA . ASN A 1 107 ? -14.877 1.910 11.562 1.00 91.12 107 ASN A CA 1
ATOM 770 C C . ASN A 1 107 ? -13.900 0.731 11.488 1.00 91.12 107 ASN A C 1
ATOM 772 O O . ASN A 1 107 ? -12.842 0.837 10.883 1.00 91.12 107 ASN A O 1
ATOM 776 N N . LEU A 1 108 ? -14.253 -0.405 12.090 1.00 91.44 108 LEU A N 1
ATOM 777 C CA . LEU A 1 108 ? -13.483 -1.642 11.963 1.00 91.44 108 LEU A CA 1
ATOM 778 C C . LEU A 1 108 ? -13.621 -2.208 10.534 1.00 91.44 108 LEU A C 1
ATOM 780 O O . LEU A 1 108 ? -14.501 -3.030 10.265 1.00 91.44 108 LEU A O 1
ATOM 784 N N . LEU A 1 109 ? -12.792 -1.715 9.615 1.00 93.62 109 LEU A N 1
ATOM 785 C CA . LEU A 1 109 ? -12.899 -1.928 8.171 1.00 93.62 109 LEU A CA 1
ATOM 786 C C . LEU A 1 109 ? -11.579 -2.424 7.588 1.00 93.62 109 LEU A C 1
ATOM 788 O O . LEU A 1 109 ? -10.507 -2.200 8.144 1.00 93.62 109 LEU A O 1
ATOM 792 N N . ASN A 1 110 ? -11.670 -3.091 6.446 1.00 94.69 110 ASN A N 1
ATOM 793 C CA . ASN A 1 110 ? -10.518 -3.453 5.637 1.00 94.69 110 ASN A CA 1
ATOM 794 C C . ASN A 1 110 ? -10.034 -2.222 4.861 1.00 94.69 110 ASN A C 1
ATOM 796 O O . ASN A 1 110 ? -10.848 -1.413 4.406 1.00 94.69 110 ASN A O 1
ATOM 800 N N . ILE A 1 111 ? -8.720 -2.108 4.682 1.00 93.00 111 ILE A N 1
ATOM 801 C CA . ILE A 1 111 ? -8.135 -1.198 3.704 1.00 93.00 111 ILE A CA 1
ATOM 802 C C . ILE A 1 111 ? -7.928 -2.000 2.424 1.00 93.00 111 ILE A C 1
ATOM 804 O O . ILE A 1 111 ? -7.246 -3.025 2.426 1.00 93.00 111 ILE A O 1
ATOM 808 N N . VAL A 1 112 ? -8.531 -1.529 1.341 1.00 93.81 112 VAL A N 1
ATOM 809 C CA . VAL A 1 112 ? -8.408 -2.118 0.008 1.00 93.81 112 VAL A CA 1
ATOM 810 C C . VAL A 1 112 ? -7.680 -1.123 -0.867 1.00 93.81 112 VAL A C 1
ATOM 812 O O . VAL A 1 112 ? -8.064 0.048 -0.908 1.00 93.81 112 VAL A O 1
ATOM 815 N N . GLY A 1 113 ? -6.651 -1.571 -1.574 1.00 92.12 113 GLY A N 1
ATOM 816 C CA . GLY A 1 113 ? -5.996 -0.742 -2.570 1.00 92.12 113 GLY A CA 1
ATOM 817 C C . GLY A 1 113 ? -5.873 -1.422 -3.917 1.00 92.12 113 GLY A C 1
ATOM 818 O O . GLY A 1 113 ? -5.839 -2.644 -4.021 1.00 92.12 113 GLY A O 1
ATOM 819 N N . GLU A 1 114 ? -5.822 -0.588 -4.941 1.00 92.31 114 GLU A N 1
ATOM 820 C CA . GLU A 1 114 ? -5.765 -0.955 -6.345 1.00 92.31 114 GLU A CA 1
ATOM 821 C C . GLU A 1 114 ? -4.743 -0.049 -7.024 1.00 92.31 114 GLU A C 1
ATOM 823 O O . GLU A 1 114 ? -4.792 1.177 -6.889 1.00 92.31 114 GLU A O 1
ATOM 828 N N . VAL A 1 115 ? -3.808 -0.658 -7.741 1.00 90.81 115 VAL A N 1
ATOM 829 C CA . VAL A 1 115 ? -2.813 0.029 -8.554 1.00 90.81 115 VAL A CA 1
ATOM 830 C C . VAL A 1 115 ? -3.071 -0.333 -10.005 1.00 90.81 115 VAL A C 1
ATOM 832 O O . VAL A 1 115 ? -3.153 -1.509 -10.334 1.00 90.81 115 VAL A O 1
ATOM 835 N N . LYS A 1 116 ? -3.188 0.669 -10.877 1.00 89.62 116 LYS A N 1
ATOM 836 C CA . LYS A 1 116 ? -3.323 0.478 -12.329 1.00 89.62 116 LYS A CA 1
ATOM 837 C C . LYS A 1 116 ? -2.212 1.192 -13.063 1.00 89.62 116 LYS A C 1
ATOM 839 O O . LYS A 1 116 ? -1.949 2.353 -12.752 1.00 89.62 116 LYS A O 1
ATOM 844 N N . ALA A 1 117 ? -1.615 0.518 -14.037 1.00 85.88 117 ALA A N 1
ATOM 845 C CA . ALA A 1 117 ? -0.776 1.159 -15.042 1.00 85.88 117 ALA A CA 1
ATOM 846 C C . ALA A 1 117 ? -1.647 1.947 -16.041 1.00 85.88 117 ALA A C 1
ATOM 848 O O . ALA A 1 117 ? -2.822 1.623 -16.199 1.00 85.88 117 ALA A O 1
ATOM 849 N N . HIS A 1 118 ? -1.079 2.963 -16.690 1.00 74.50 118 HIS A N 1
ATOM 850 C CA . HIS A 1 118 ? -1.654 3.754 -17.786 1.00 74.50 118 HIS A CA 1
ATOM 851 C C . HIS A 1 118 ? -0.666 3.842 -18.942 1.00 74.50 118 HIS A C 1
ATOM 853 O O . HIS A 1 118 ? 0.548 3.988 -18.660 1.00 74.50 118 HIS A O 1
#

Radius of gyration: 16.04 Å; Cα contacts (8 Å, |Δi|>4): 254; chains: 1; bounding box: 48×20×47 Å

Nearest PDB structures (foldseek):
  2w46-assembly2_B  TM=5.017E-01  e=2.336E-01  Cellvibrio japonicus
  4d94-assembly1_A  TM=3.549E-01  e=5.486E+00  Anopheles gambiae
  4lnv-assembly2_B  TM=3.803E-01  e=9.366E+00  Anopheles gambiae
  2pn5-assembly1_A  TM=2.280E-01  e=5.787E+00  Anopheles gambiae

Solvent-accessible surface area (backbone atoms only — not comparable to full-atom values): 6858 Å² total; per-residue (Å²): 132,90,87,80,89,88,87,81,83,77,83,75,80,78,76,81,76,82,69,89,65,75,73,31,74,66,30,39,36,39,30,19,37,83,87,65,50,75,77,42,76,52,55,28,42,69,76,18,36,42,72,48,70,71,38,72,56,44,50,30,42,40,31,35,31,35,96,57,95,42,76,57,34,29,31,40,40,38,33,32,82,91,43,71,47,72,50,70,78,41,50,29,62,47,24,60,79,47,46,71,45,77,43,68,31,86,48,79,35,38,46,37,36,38,36,42,72,104

Foldseek 3Di:
DDDDDDDDPDDDPPPPPPPPAPFDPKWWKWKAFPVRHTQDTDIQDRQQKDKGAFDAFGKIKIKTADPDQDAAWKKKWKDWVPDIDIDGRDGSRVRNVIDIDIDGHHHRTMIMMGMGGD